Protein AF-A0A4Q3UQ95-F1 (afdb_monomer)

pLDDT: mean 85.53, std 14.75, range [35.38, 95.69]

Radius of gyration: 15.2 Å; Cα contacts (8 Å, |Δi|>4): 101; chains: 1; bounding box: 38×39×32 Å

Solvent-accessible surface area (backbone atoms only — not comparable to full-atom values): 5841 Å² total; per-residue (Å²): 133,84,86,68,73,80,70,68,34,90,81,54,86,53,68,42,26,56,46,77,50,68,49,83,102,53,95,52,70,51,73,52,74,44,77,30,66,87,64,46,42,70,64,50,67,69,46,95,56,59,70,72,58,39,49,54,49,51,52,39,39,51,49,28,53,59,54,46,74,68,55,95,64,93,80,85,67,73,38,75,50,74,50,95,54,99,64,45,66,47,80,59

Sequence (92 aa):
MADTPFPIDPTGAGDDFVATFQIEDTSVRGRIARLGDGVLDPILKRHDYPRWAAHLLGEAVTLAVLVSASLKFDGRVMVQAQGGGPVPLLVA

Nearest PDB structures (foldseek):
  7a5i-assembly1_a3  TM=2.929E-01  e=4.726E+00  Homo sapiens
  3p9a-assembly1_G  TM=1.884E-01  e=8.086E+00  Lederbergvirus P22

Foldseek 3Di:
DDPDDDPADQPCPDQWHKYKDDDPPDPDIDIDTGDDCVGLVVVLVVDPDDPVVSVVLVVQVRVQVRVVVVDPDDDHGKDWDADPDPPRIHID

Mean predicted aligned error: 7.33 Å

Structure (mmCIF, N/CA/C/O backbone):
data_AF-A0A4Q3UQ95-F1
#
_entry.id   AF-A0A4Q3UQ95-F1
#
loop_
_atom_site.group_PDB
_atom_site.id
_atom_site.type_symbol
_atom_site.label_atom_id
_atom_site.label_alt_id
_atom_site.label_comp_id
_atom_site.label_asym_id
_atom_site.label_entity_id
_atom_site.label_seq_id
_atom_site.pdbx_PDB_ins_code
_atom_site.Cartn_x
_atom_site.Cartn_y
_atom_site.Cartn_z
_atom_site.occupancy
_atom_site.B_iso_or_equiv
_atom_site.auth_seq_id
_atom_site.auth_comp_id
_atom_site.auth_asym_id
_atom_site.auth_atom_id
_atom_site.pdbx_PDB_model_num
ATOM 1 N N . MET A 1 1 ? 12.710 23.443 -3.291 1.00 42.66 1 MET A N 1
ATOM 2 C CA . MET A 1 1 ? 12.373 22.015 -3.452 1.00 42.66 1 MET A CA 1
ATOM 3 C C . MET A 1 1 ? 11.020 21.854 -2.792 1.00 42.66 1 MET A C 1
ATOM 5 O O . MET A 1 1 ? 10.954 21.957 -1.579 1.00 42.66 1 MET A O 1
ATOM 9 N N . ALA A 1 2 ? 9.951 21.896 -3.587 1.00 35.38 2 ALA A N 1
ATOM 10 C CA . ALA A 1 2 ? 8.601 22.143 -3.091 1.00 35.38 2 ALA A CA 1
ATOM 11 C C . ALA A 1 2 ? 8.055 20.910 -2.359 1.00 35.38 2 ALA A C 1
ATOM 13 O O . ALA A 1 2 ? 7.817 19.882 -2.989 1.00 35.38 2 ALA A O 1
ATOM 14 N N . ASP A 1 3 ? 7.853 21.049 -1.048 1.00 44.47 3 ASP A N 1
ATOM 15 C CA . ASP A 1 3 ? 6.901 20.253 -0.274 1.00 44.47 3 ASP A CA 1
ATOM 16 C C . ASP A 1 3 ? 5.508 20.572 -0.812 1.00 44.47 3 ASP A C 1
ATOM 18 O O . ASP A 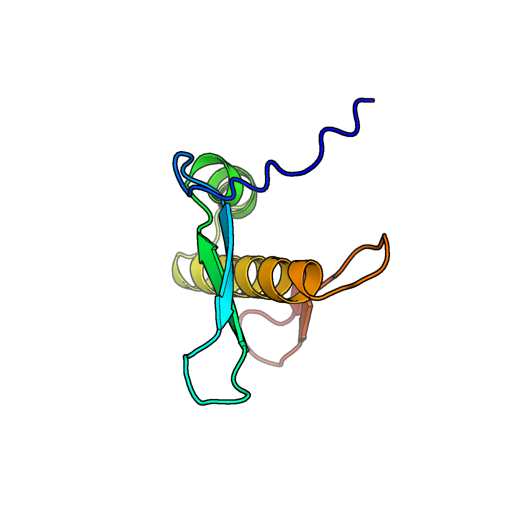1 3 ? 4.856 21.531 -0.399 1.00 44.47 3 ASP A O 1
ATOM 22 N N . THR A 1 4 ? 5.078 19.812 -1.812 1.00 46.31 4 THR A N 1
ATOM 23 C CA . THR A 1 4 ? 3.660 19.776 -2.152 1.00 46.31 4 THR A CA 1
ATOM 24 C C . THR A 1 4 ? 3.115 18.592 -1.364 1.00 46.31 4 THR A C 1
ATOM 26 O O . THR A 1 4 ? 3.578 17.475 -1.610 1.00 46.31 4 THR A O 1
ATOM 29 N N . PRO A 1 5 ? 2.219 18.801 -0.382 1.00 49.25 5 PRO A N 1
ATOM 30 C CA . PRO A 1 5 ? 1.609 17.690 0.330 1.00 49.25 5 PRO A CA 1
ATOM 31 C C . PRO A 1 5 ? 0.982 16.741 -0.690 1.00 49.25 5 PRO A C 1
ATOM 33 O O . PRO A 1 5 ? 0.456 17.200 -1.708 1.00 49.25 5 PRO A O 1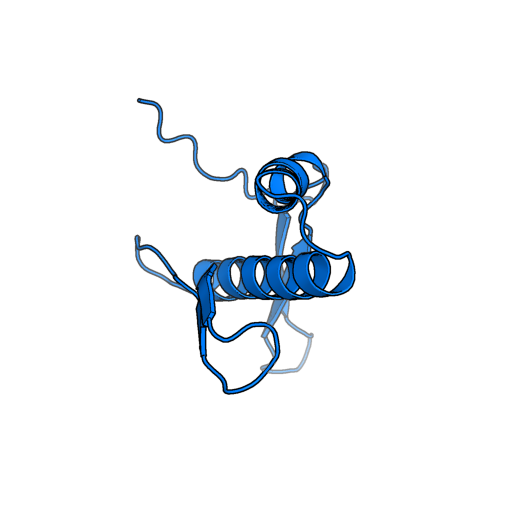
ATOM 36 N N . PHE A 1 6 ? 1.023 15.434 -0.418 1.00 52.53 6 PHE A N 1
ATOM 37 C CA . PHE A 1 6 ? 0.203 14.480 -1.162 1.00 52.53 6 PHE A CA 1
ATOM 38 C C . PHE A 1 6 ? -1.229 15.032 -1.179 1.00 52.53 6 PHE A C 1
ATOM 40 O O . PHE A 1 6 ? -1.751 15.328 -0.097 1.00 52.53 6 PHE A O 1
ATOM 47 N N . PRO A 1 7 ? -1.845 15.252 -2.353 1.00 52.81 7 PRO A N 1
ATOM 48 C CA . PRO A 1 7 ? -3.195 15.775 -2.408 1.00 52.81 7 PRO A CA 1
ATOM 49 C C . PRO A 1 7 ? -4.125 14.728 -1.796 1.00 52.81 7 PRO A C 1
ATOM 51 O O . PRO A 1 7 ? -4.484 13.734 -2.414 1.00 52.81 7 PRO A O 1
ATOM 54 N N . ILE A 1 8 ? -4.474 14.937 -0.531 1.00 53.84 8 ILE A N 1
ATOM 55 C CA . ILE A 1 8 ? -5.582 14.256 0.122 1.00 53.84 8 ILE A CA 1
ATOM 56 C C . ILE A 1 8 ? -6.827 14.874 -0.488 1.00 53.84 8 ILE A C 1
ATOM 58 O O . ILE A 1 8 ? -7.202 15.986 -0.129 1.00 53.84 8 ILE A O 1
ATOM 62 N N . ASP A 1 9 ? -7.411 14.192 -1.466 1.00 59.09 9 ASP A N 1
ATOM 63 C CA . ASP A 1 9 ? -8.694 14.577 -2.026 1.00 59.09 9 ASP A CA 1
ATOM 64 C C . ASP A 1 9 ? -9.819 14.046 -1.119 1.00 59.09 9 ASP A C 1
ATOM 66 O O . ASP A 1 9 ? -10.124 12.850 -1.157 1.00 59.09 9 ASP A O 1
ATOM 70 N N . PRO A 1 10 ? -10.461 14.904 -0.301 1.00 52.66 10 PRO A N 1
ATOM 71 C CA . PRO A 1 10 ? -11.531 14.476 0.596 1.00 52.66 10 PRO A CA 1
ATOM 72 C C . PRO A 1 10 ? -12.807 14.077 -0.160 1.00 52.66 10 PRO A C 1
ATOM 74 O O . PRO A 1 10 ? -13.721 13.522 0.446 1.00 52.66 10 PRO A O 1
ATOM 77 N N . THR A 1 11 ? -12.886 14.378 -1.461 1.00 56.22 11 THR A N 1
ATOM 78 C CA . THR A 1 11 ? -14.029 14.091 -2.335 1.00 56.22 11 THR A CA 1
ATOM 79 C C . THR A 1 11 ? -13.813 12.883 -3.249 1.00 56.22 11 THR A C 1
ATOM 81 O O . THR A 1 11 ? -14.788 12.375 -3.799 1.00 56.22 11 THR A O 1
ATOM 84 N N . GLY A 1 12 ? -12.571 12.401 -3.403 1.00 55.81 12 GLY A N 1
ATOM 85 C CA . GLY A 1 12 ? -12.215 11.316 -4.329 1.00 55.81 12 GLY A CA 1
ATOM 86 C C . GLY A 1 12 ? -12.439 11.654 -5.813 1.00 55.81 12 GLY A C 1
ATOM 87 O O . GLY A 1 12 ? -12.623 10.750 -6.630 1.00 55.81 12 GLY A O 1
ATOM 88 N N . ALA A 1 13 ? -12.469 12.944 -6.159 1.00 59.12 13 ALA A N 1
ATOM 89 C CA . ALA A 1 13 ? -12.587 13.444 -7.525 1.00 59.12 13 ALA A CA 1
ATOM 90 C C . ALA A 1 13 ? -11.326 13.165 -8.372 1.00 59.12 13 ALA A C 1
ATOM 92 O O . ALA A 1 13 ? -11.425 13.040 -9.592 1.00 59.12 13 ALA A O 1
ATOM 93 N N . GLY A 1 14 ? -10.159 13.048 -7.734 1.00 69.31 14 GLY A N 1
ATOM 94 C CA . GLY A 1 14 ? -8.894 12.596 -8.305 1.00 69.31 14 GLY A CA 1
ATOM 95 C C . GLY A 1 14 ? -8.704 11.080 -8.218 1.00 69.31 14 GLY A C 1
ATOM 96 O O . GLY A 1 14 ? -9.358 10.383 -7.439 1.00 69.31 14 GLY A O 1
ATOM 97 N N . ASP A 1 15 ? -7.798 10.547 -9.038 1.00 83.44 15 ASP A N 1
ATOM 98 C CA . ASP A 1 15 ? -7.560 9.099 -9.108 1.00 83.44 15 ASP A CA 1
ATOM 99 C C . ASP A 1 15 ? -6.866 8.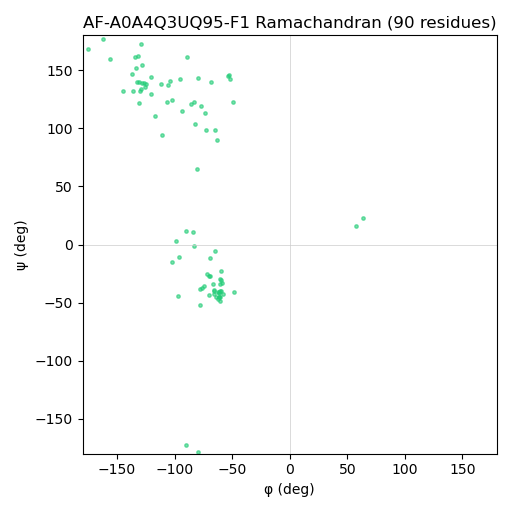557 -7.842 1.00 83.44 15 ASP A C 1
ATOM 101 O O . ASP A 1 15 ? -7.118 7.431 -7.420 1.00 83.44 15 ASP A O 1
ATOM 105 N N . ASP A 1 16 ? -6.101 9.402 -7.151 1.00 88.56 16 ASP A N 1
ATOM 106 C CA . ASP A 1 16 ? -5.391 9.075 -5.915 1.00 88.56 16 ASP A CA 1
ATOM 107 C C . ASP A 1 16 ? -6.059 9.725 -4.697 1.00 88.56 16 ASP A C 1
ATOM 109 O O . ASP A 1 16 ? -6.193 10.948 -4.639 1.00 88.56 16 ASP A O 1
ATOM 113 N N . PHE A 1 17 ? -6.459 8.934 -3.697 1.00 89.38 17 PHE A N 1
ATOM 114 C CA . PHE A 1 17 ? -7.004 9.477 -2.449 1.00 89.38 17 PHE A CA 1
ATOM 115 C C . PHE A 1 17 ? -6.870 8.520 -1.262 1.00 89.38 17 PHE A C 1
ATOM 117 O O . PHE A 1 17 ? -6.770 7.302 -1.417 1.00 89.38 17 PHE A O 1
ATOM 124 N N . VAL A 1 18 ? -6.952 9.085 -0.054 1.00 91.25 18 VAL A N 1
ATOM 125 C CA . VAL A 1 18 ? -7.145 8.342 1.196 1.00 91.25 18 VAL A CA 1
ATOM 126 C C . VAL A 1 18 ? -8.279 8.991 1.978 1.00 91.25 18 VAL A C 1
ATOM 128 O O . VAL A 1 18 ? -8.199 10.166 2.328 1.00 91.25 18 VAL A O 1
ATOM 131 N N . ALA A 1 19 ? -9.323 8.224 2.275 1.00 90.88 19 ALA A N 1
ATOM 132 C CA . ALA A 1 19 ? -10.481 8.691 3.023 1.00 90.88 19 ALA A CA 1
ATOM 133 C C . ALA A 1 19 ? -10.676 7.879 4.305 1.00 90.88 19 ALA A C 1
ATOM 135 O O . ALA A 1 19 ? -10.457 6.667 4.352 1.00 90.88 19 ALA A O 1
ATOM 136 N N . THR A 1 20 ? -11.114 8.554 5.362 1.00 91.06 20 THR A N 1
ATOM 137 C CA . THR A 1 20 ? -11.527 7.928 6.620 1.00 91.06 20 THR A CA 1
ATOM 138 C C . THR A 1 20 ? -13.033 7.719 6.630 1.00 91.06 20 THR A C 1
ATOM 140 O O . THR A 1 20 ? -13.772 8.605 6.209 1.00 91.06 20 THR A O 1
ATOM 143 N N . PHE A 1 21 ? -13.494 6.607 7.194 1.00 90.75 21 PHE A N 1
ATOM 144 C CA . PHE A 1 21 ? -14.914 6.370 7.441 1.00 90.75 21 PHE A CA 1
ATOM 145 C C . PHE A 1 21 ? -15.145 5.822 8.849 1.00 90.75 21 PHE A C 1
ATOM 147 O O . PHE A 1 21 ? -14.239 5.297 9.502 1.00 90.75 21 PHE A O 1
ATOM 154 N N . GLN A 1 22 ? -16.381 5.935 9.317 1.00 93.62 22 GLN A N 1
ATOM 155 C CA . GLN A 1 22 ? -16.858 5.313 10.543 1.00 93.62 22 GLN A CA 1
ATOM 156 C C . GLN A 1 22 ? -18.174 4.608 10.231 1.00 93.62 22 GLN A C 1
ATOM 158 O O . GLN A 1 22 ? -18.987 5.130 9.474 1.00 93.62 22 GLN A O 1
ATOM 163 N N . ILE A 1 23 ? -18.362 3.421 10.800 1.00 94.69 23 ILE A N 1
ATOM 164 C CA . ILE A 1 23 ? -19.631 2.704 10.700 1.00 94.69 23 ILE A CA 1
ATOM 165 C C . ILE A 1 23 ? -20.561 3.255 11.784 1.00 94.69 23 ILE A C 1
ATOM 167 O O . ILE A 1 23 ? -20.203 3.237 12.968 1.00 94.69 23 ILE A O 1
ATOM 171 N N . GLU A 1 24 ? -21.727 3.756 11.373 1.00 93.81 24 GLU A N 1
ATOM 172 C CA . GLU A 1 24 ? -22.763 4.263 12.279 1.00 93.81 24 GLU A CA 1
ATOM 173 C C . GLU A 1 24 ? -23.125 3.221 13.345 1.00 93.81 24 GLU A C 1
ATOM 175 O O . GLU A 1 24 ? -23.040 2.015 13.112 1.00 93.81 24 GLU A O 1
ATOM 180 N N . ASP A 1 25 ? -23.445 3.694 14.549 1.00 93.19 25 ASP A N 1
ATOM 181 C CA . ASP A 1 25 ? -23.780 2.863 15.713 1.00 93.19 25 ASP A CA 1
ATOM 182 C C . ASP A 1 25 ? -22.706 1.842 16.145 1.00 93.19 25 ASP A C 1
ATOM 184 O O . ASP A 1 25 ? -22.964 0.954 16.959 1.00 93.19 25 ASP A O 1
ATOM 188 N N . THR A 1 26 ? -21.459 1.990 15.678 1.00 94.38 26 THR A N 1
ATOM 189 C CA . THR A 1 26 ? -20.321 1.182 16.137 1.00 94.38 26 THR A CA 1
ATOM 190 C C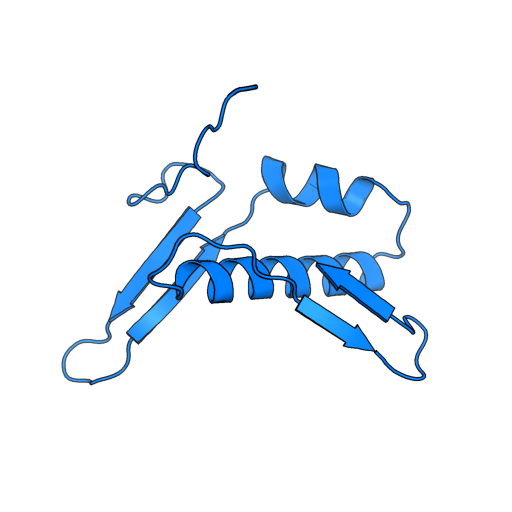 . THR A 1 26 ? -19.098 2.038 16.477 1.00 94.38 26 THR A C 1
ATOM 192 O O . THR A 1 26 ? -18.949 3.181 16.041 1.00 94.38 26 THR A O 1
ATOM 195 N N . SER A 1 27 ? -18.164 1.461 17.242 1.00 90.06 27 SER A N 1
ATOM 196 C CA . SER A 1 27 ? -16.847 2.067 17.502 1.00 90.06 27 SER A CA 1
ATOM 197 C C . SER A 1 27 ? -15.821 1.770 16.391 1.00 90.06 27 SER A C 1
ATOM 199 O O . SER A 1 27 ? -14.627 2.024 16.550 1.00 90.06 27 SER A O 1
ATOM 201 N N . VAL A 1 28 ? -16.255 1.212 15.256 1.00 94.75 28 VAL A N 1
ATOM 202 C CA . VAL A 1 28 ? -15.357 0.803 14.172 1.00 94.75 28 VAL A CA 1
ATOM 203 C C . VAL A 1 28 ? -15.079 1.987 13.251 1.00 94.75 28 VAL A C 1
ATOM 205 O O . VAL A 1 28 ? -15.980 2.558 12.635 1.00 94.75 28 VAL A O 1
ATOM 208 N N . ARG A 1 29 ? -13.797 2.334 13.134 1.00 90.50 29 ARG A N 1
ATOM 209 C CA . ARG A 1 29 ? -13.284 3.324 12.183 1.00 90.50 29 ARG A CA 1
ATOM 210 C C . ARG A 1 29 ? -12.434 2.616 11.148 1.00 90.50 29 ARG A C 1
ATOM 212 O O . ARG A 1 29 ? -11.627 1.757 11.497 1.00 90.50 29 ARG A O 1
ATOM 219 N N . GLY A 1 30 ? -12.595 3.006 9.897 1.00 91.56 30 GLY A N 1
ATOM 220 C CA . GLY A 1 30 ? -11.844 2.460 8.785 1.00 91.56 30 GLY A CA 1
ATOM 221 C C . GLY A 1 30 ? -11.215 3.545 7.929 1.00 91.56 30 GLY A C 1
ATOM 222 O O . GLY A 1 30 ? -11.428 4.747 8.115 1.00 91.56 30 GLY A O 1
ATOM 223 N N . ARG A 1 31 ? -10.398 3.089 6.988 1.00 91.62 31 ARG A N 1
ATOM 224 C CA . ARG A 1 31 ? -9.782 3.912 5.955 1.00 91.62 31 ARG A CA 1
ATOM 225 C C . ARG A 1 31 ? -9.872 3.177 4.631 1.00 91.62 31 ARG A C 1
ATOM 227 O O . ARG A 1 31 ? -9.802 1.951 4.605 1.00 91.62 31 ARG A O 1
ATOM 234 N N . ILE A 1 32 ? -10.014 3.937 3.561 1.00 92.62 32 ILE A N 1
ATOM 235 C CA . ILE A 1 32 ? -9.939 3.456 2.188 1.00 92.62 32 ILE A CA 1
ATOM 236 C C . ILE A 1 32 ? -8.887 4.283 1.460 1.00 92.62 32 ILE A C 1
ATOM 238 O O . ILE A 1 32 ? -8.813 5.495 1.654 1.00 92.62 32 ILE A O 1
ATOM 242 N N . ALA A 1 33 ? -8.064 3.622 0.655 1.00 92.31 33 ALA A N 1
ATOM 243 C CA . ALA A 1 33 ? -7.087 4.271 -0.201 1.00 92.31 33 ALA A CA 1
ATOM 244 C C . ALA A 1 33 ? -7.278 3.780 -1.634 1.00 92.31 33 ALA A C 1
ATOM 246 O O . ALA A 1 33 ? -7.502 2.588 -1.854 1.00 92.31 33 ALA A O 1
ATOM 247 N N . ARG A 1 34 ? -7.171 4.698 -2.592 1.00 91.56 34 ARG A N 1
ATOM 248 C CA . ARG A 1 34 ? -6.998 4.391 -4.009 1.00 91.56 34 ARG A CA 1
ATOM 249 C C . ARG A 1 34 ? -5.691 5.022 -4.456 1.00 91.56 34 ARG A C 1
ATOM 251 O O . ARG A 1 34 ? -5.462 6.199 -4.190 1.00 91.56 34 ARG A O 1
ATOM 258 N N . LEU A 1 35 ? -4.858 4.216 -5.099 1.00 91.62 35 LEU A N 1
ATOM 259 C CA . LEU A 1 35 ? -3.651 4.660 -5.777 1.00 91.62 35 LEU A CA 1
ATOM 260 C C . LEU A 1 35 ? -3.854 4.330 -7.255 1.00 91.62 35 LEU A C 1
ATOM 262 O O . LEU A 1 35 ? -3.955 3.156 -7.614 1.00 91.62 35 LEU A O 1
ATOM 266 N N . GLY A 1 36 ? -4.017 5.361 -8.068 1.00 89.19 36 GLY A N 1
ATOM 267 C CA . GLY A 1 36 ? -4.142 5.272 -9.510 1.00 89.19 36 GLY A CA 1
ATOM 268 C C . GLY A 1 36 ? -2.790 5.102 -10.194 1.00 89.19 36 GLY A C 1
ATOM 269 O O . GLY A 1 36 ? -1.722 5.059 -9.565 1.00 89.19 36 GLY A O 1
ATOM 270 N N . ASP A 1 37 ? -2.838 5.040 -11.521 1.00 88.12 37 ASP A N 1
ATOM 271 C CA . ASP A 1 37 ? -1.658 4.792 -12.353 1.00 88.12 37 ASP A CA 1
ATOM 272 C C . ASP A 1 37 ? -0.597 5.887 -12.156 1.00 88.12 37 ASP A C 1
ATOM 274 O O . ASP A 1 37 ? 0.596 5.601 -12.140 1.00 88.12 37 ASP A O 1
ATOM 278 N N . GLY A 1 38 ? -1.011 7.136 -11.916 1.00 86.44 38 GLY A N 1
ATOM 279 C CA . GLY A 1 38 ? -0.100 8.265 -11.707 1.00 86.44 38 GLY A CA 1
ATOM 280 C C . GLY A 1 38 ? 0.866 8.092 -10.527 1.00 86.44 38 GLY A C 1
ATOM 281 O O . GLY A 1 38 ? 2.006 8.554 -10.607 1.00 86.44 38 GLY A O 1
ATOM 282 N N . VAL A 1 39 ? 0.443 7.405 -9.460 1.00 89.56 39 VAL A N 1
ATOM 283 C CA . VAL A 1 39 ? 1.265 7.155 -8.264 1.00 89.56 39 VAL A CA 1
ATOM 284 C C . VAL A 1 39 ? 1.933 5.785 -8.310 1.00 89.56 39 VAL A C 1
ATOM 286 O O . VAL A 1 39 ? 3.123 5.679 -8.001 1.00 89.56 39 VAL A O 1
ATOM 289 N N . LEU A 1 40 ? 1.204 4.731 -8.692 1.00 90.50 40 LEU A N 1
ATOM 290 C CA . LEU A 1 40 ? 1.748 3.370 -8.663 1.00 90.50 40 LEU A CA 1
ATOM 291 C C . LEU A 1 40 ? 2.683 3.069 -9.836 1.00 90.50 40 LEU A C 1
ATOM 293 O O . LEU A 1 40 ? 3.710 2.418 -9.623 1.00 90.50 40 LEU A O 1
ATOM 297 N N . ASP A 1 41 ? 2.396 3.543 -11.051 1.00 90.69 41 ASP A N 1
ATOM 298 C CA . ASP A 1 41 ? 3.207 3.195 -12.223 1.00 90.69 41 ASP A CA 1
ATOM 299 C C . ASP A 1 41 ? 4.673 3.624 -12.098 1.00 90.69 41 ASP A C 1
ATOM 301 O O . ASP A 1 41 ? 5.542 2.805 -12.405 1.00 90.69 41 ASP A O 1
ATOM 305 N N . PRO A 1 42 ? 5.010 4.845 -11.639 1.00 91.94 42 PRO A N 1
ATOM 306 C CA . PRO A 1 42 ? 6.407 5.245 -11.483 1.00 91.94 42 PRO A CA 1
ATOM 307 C C . PRO A 1 42 ? 7.190 4.365 -10.499 1.00 91.94 42 PRO A C 1
ATOM 309 O O . PRO A 1 42 ? 8.400 4.198 -10.660 1.00 91.94 42 PRO A O 1
ATOM 312 N N . ILE A 1 43 ? 6.511 3.799 -9.494 1.00 91.75 43 ILE A N 1
ATOM 313 C CA . ILE A 1 43 ? 7.104 2.899 -8.498 1.00 91.75 43 ILE A CA 1
ATOM 314 C C . ILE A 1 43 ? 7.293 1.508 -9.109 1.00 91.75 43 ILE A C 1
ATOM 316 O O . ILE A 1 43 ? 8.396 0.962 -9.086 1.00 91.75 43 ILE A O 1
ATOM 320 N N . LEU A 1 44 ? 6.231 0.946 -9.693 1.00 92.00 44 LEU A N 1
ATOM 321 C CA . LEU A 1 44 ? 6.221 -0.431 -10.185 1.00 92.00 44 LEU A CA 1
ATOM 322 C C . LEU A 1 44 ? 7.018 -0.605 -11.482 1.00 92.00 44 LEU A C 1
ATOM 324 O O . LEU A 1 44 ? 7.685 -1.621 -11.643 1.00 92.00 44 LEU A O 1
ATOM 328 N N . LYS A 1 45 ? 7.003 0.387 -12.382 1.00 90.88 45 LYS A N 1
ATOM 329 C CA . LYS A 1 45 ? 7.735 0.364 -13.664 1.00 90.88 45 LYS A CA 1
ATOM 330 C C . LYS A 1 45 ? 9.199 0.781 -13.526 1.00 90.88 45 LYS A C 1
ATOM 332 O O . LYS A 1 45 ? 9.936 0.774 -14.510 1.00 90.88 45 LYS A O 1
ATOM 337 N N . ARG A 1 46 ? 9.649 1.137 -12.315 1.00 91.62 46 ARG A N 1
ATOM 338 C CA . ARG A 1 46 ? 11.064 1.431 -12.029 1.00 91.62 46 ARG A CA 1
ATOM 339 C C . ARG A 1 46 ? 11.959 0.226 -12.322 1.00 91.62 46 ARG A C 1
ATOM 341 O O . ARG A 1 46 ? 13.118 0.404 -12.699 1.00 91.62 46 ARG A O 1
ATOM 348 N N . HIS A 1 47 ? 11.409 -0.972 -12.152 1.00 87.69 47 HIS A N 1
ATOM 349 C CA . HIS A 1 47 ? 12.058 -2.244 -12.420 1.00 87.69 47 HIS A CA 1
ATOM 350 C C . HIS A 1 47 ? 11.112 -3.143 -13.216 1.00 87.69 47 HIS A C 1
ATOM 352 O O . HIS A 1 47 ? 9.896 -3.052 -13.078 1.00 87.69 47 HIS A O 1
ATOM 358 N N . ASP A 1 48 ? 11.671 -4.040 -14.025 1.00 90.06 48 ASP A N 1
ATOM 359 C CA . ASP A 1 48 ? 10.892 -5.019 -14.788 1.00 90.06 48 ASP A CA 1
ATOM 360 C C . ASP A 1 48 ? 10.510 -6.213 -13.895 1.00 90.06 48 ASP A C 1
ATOM 362 O O . ASP A 1 48 ? 11.018 -7.329 -14.025 1.00 90.06 48 ASP A O 1
ATOM 366 N N . TYR A 1 49 ? 9.689 -5.943 -12.876 1.00 90.94 49 TYR A N 1
ATOM 367 C CA . TYR A 1 49 ? 9.240 -6.967 -11.944 1.00 90.94 49 TYR A CA 1
ATOM 368 C C . TYR A 1 49 ? 8.304 -7.962 -12.642 1.00 90.94 49 TYR A C 1
ATOM 370 O O . TYR A 1 49 ? 7.382 -7.556 -13.355 1.00 90.94 49 TYR A O 1
ATOM 378 N N . PRO A 1 50 ? 8.425 -9.270 -12.349 1.00 93.94 50 PRO A N 1
ATOM 379 C CA . PRO A 1 50 ? 7.361 -10.212 -12.654 1.00 93.94 50 PRO A CA 1
ATOM 380 C C . PRO A 1 50 ? 6.033 -9.707 -12.085 1.00 93.94 50 PRO A C 1
ATOM 382 O O . PRO A 1 50 ? 5.989 -9.194 -10.965 1.00 93.94 50 PRO A O 1
ATOM 385 N N . ARG A 1 51 ? 4.933 -9.910 -12.817 1.00 92.69 51 ARG A N 1
ATOM 386 C CA . ARG A 1 51 ? 3.607 -9.383 -12.446 1.00 92.69 51 ARG A CA 1
ATOM 387 C C . ARG A 1 51 ? 3.221 -9.662 -10.989 1.00 92.69 51 ARG A C 1
ATOM 389 O O . ARG A 1 51 ? 2.673 -8.794 -10.325 1.00 92.69 51 ARG A O 1
ATOM 396 N N . TRP A 1 52 ? 3.510 -10.862 -10.486 1.00 93.88 52 TRP A N 1
ATOM 397 C CA . TRP A 1 52 ? 3.203 -11.246 -9.105 1.00 93.88 52 TRP A CA 1
ATOM 398 C C . TRP A 1 52 ? 4.021 -10.460 -8.065 1.00 93.88 52 TRP A C 1
ATOM 400 O O . TRP A 1 52 ? 3.500 -10.147 -7.000 1.00 93.88 52 TRP A O 1
ATOM 410 N N . ALA A 1 53 ? 5.268 -10.096 -8.374 1.00 93.19 53 ALA A N 1
ATOM 411 C CA . ALA A 1 53 ? 6.116 -9.296 -7.493 1.00 93.19 53 ALA A CA 1
ATOM 412 C C . ALA A 1 53 ? 5.701 -7.817 -7.510 1.00 93.19 53 ALA A C 1
ATOM 414 O O . ALA A 1 53 ? 5.684 -7.177 -6.462 1.00 93.19 53 ALA A O 1
ATOM 415 N N . ALA A 1 54 ? 5.301 -7.297 -8.677 1.00 93.88 54 ALA A N 1
ATOM 416 C CA . ALA A 1 54 ? 4.743 -5.950 -8.795 1.00 93.88 54 ALA A CA 1
ATOM 417 C C . ALA A 1 54 ? 3.450 -5.794 -7.975 1.00 93.88 54 ALA A C 1
ATOM 419 O O . ALA A 1 54 ? 3.285 -4.798 -7.278 1.00 93.88 54 ALA A O 1
ATOM 420 N N . HIS A 1 55 ? 2.569 -6.803 -7.999 1.00 93.75 55 HIS A N 1
ATOM 421 C CA . HI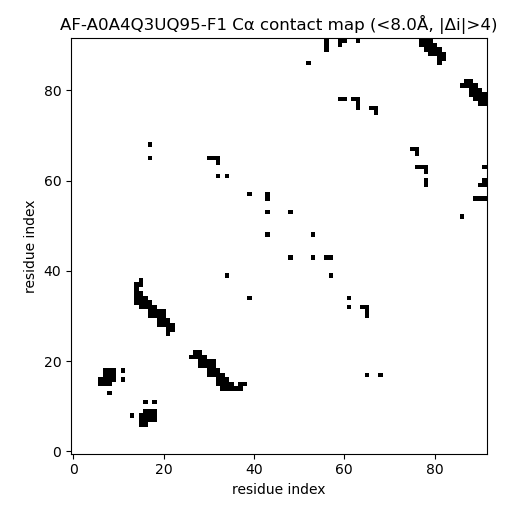S A 1 55 ? 1.365 -6.824 -7.157 1.00 93.75 55 HIS A CA 1
ATOM 422 C C . HIS A 1 55 ? 1.700 -6.784 -5.670 1.00 93.75 55 HIS A C 1
ATOM 424 O O . HIS A 1 55 ? 1.178 -5.936 -4.956 1.00 93.75 55 HIS A O 1
ATOM 430 N N . LEU A 1 56 ? 2.622 -7.639 -5.220 1.00 94.25 56 LEU A N 1
ATOM 431 C CA . LEU A 1 56 ? 3.036 -7.676 -3.818 1.00 94.25 56 LEU A CA 1
ATOM 432 C C . LEU A 1 56 ? 3.632 -6.333 -3.356 1.00 94.25 56 LEU A C 1
ATOM 434 O O . LEU A 1 56 ? 3.357 -5.872 -2.249 1.00 94.25 56 LEU A O 1
ATOM 438 N N . LEU A 1 57 ? 4.425 -5.677 -4.209 1.00 94.75 57 LEU A N 1
ATOM 439 C CA . LEU A 1 57 ? 4.946 -4.341 -3.925 1.00 94.75 57 LEU A CA 1
ATOM 440 C C . LEU A 1 57 ? 3.822 -3.296 -3.864 1.00 94.75 57 LEU A C 1
ATOM 442 O O . LEU A 1 57 ? 3.806 -2.480 -2.947 1.00 94.75 57 LEU A O 1
ATOM 446 N N . GLY A 1 58 ? 2.858 -3.342 -4.786 1.00 94.38 58 GLY A N 1
ATOM 447 C CA . GLY A 1 58 ? 1.694 -2.451 -4.779 1.00 94.38 58 GLY A CA 1
ATOM 448 C C . GLY A 1 58 ? 0.836 -2.593 -3.516 1.00 94.38 58 GLY A C 1
ATOM 449 O O . GLY A 1 58 ? 0.410 -1.590 -2.939 1.00 94.38 58 GLY A O 1
ATOM 450 N N . GLU A 1 59 ? 0.641 -3.821 -3.030 1.00 94.81 59 GLU A N 1
ATOM 451 C CA . GLU A 1 59 ? -0.033 -4.091 -1.754 1.00 94.81 59 GLU A CA 1
ATOM 452 C C . GLU A 1 59 ? 0.721 -3.465 -0.576 1.00 94.81 59 GLU A C 1
ATOM 454 O O . GLU A 1 59 ? 0.117 -2.802 0.269 1.00 94.81 59 GLU A O 1
ATOM 459 N N . ALA A 1 60 ? 2.046 -3.615 -0.536 1.00 95.62 60 ALA A N 1
ATOM 460 C CA . ALA A 1 60 ? 2.870 -3.043 0.523 1.00 95.62 60 ALA A CA 1
ATOM 461 C C . ALA A 1 60 ? 2.883 -1.507 0.508 1.00 95.62 60 ALA A C 1
ATOM 463 O O . ALA A 1 60 ? 2.786 -0.891 1.569 1.00 95.62 60 ALA A O 1
ATOM 464 N N . VAL A 1 61 ? 2.930 -0.883 -0.675 1.00 95.31 61 VAL A N 1
ATOM 465 C CA . VAL A 1 61 ? 2.794 0.577 -0.830 1.00 95.31 61 VAL A CA 1
ATOM 466 C C . VAL A 1 61 ? 1.425 1.037 -0.331 1.00 95.31 61 VAL A C 1
ATOM 468 O O . VAL A 1 61 ? 1.331 1.991 0.441 1.00 95.31 61 VAL A O 1
ATOM 471 N N . THR A 1 62 ? 0.360 0.324 -0.698 1.00 94.62 62 THR A N 1
ATOM 472 C CA . THR A 1 62 ? -0.999 0.631 -0.228 1.00 94.62 62 THR A CA 1
ATOM 473 C C . THR A 1 62 ? -1.097 0.519 1.297 1.00 94.62 62 THR A C 1
ATOM 475 O O . THR A 1 62 ? -1.681 1.386 1.951 1.00 94.62 62 THR A O 1
ATOM 478 N N . LEU A 1 63 ? -0.470 -0.503 1.889 1.00 94.69 63 LEU A N 1
ATOM 479 C CA . LEU A 1 63 ? -0.389 -0.668 3.339 1.00 94.69 63 LEU A CA 1
ATOM 480 C C . LEU A 1 63 ? 0.369 0.494 3.996 1.00 94.69 63 LEU A C 1
ATOM 482 O O . LEU A 1 63 ? -0.116 1.056 4.978 1.00 94.69 63 LEU A O 1
ATOM 486 N N . ALA A 1 64 ? 1.524 0.884 3.448 1.00 94.44 64 ALA A N 1
ATOM 487 C CA . ALA A 1 64 ? 2.314 2.007 3.945 1.00 94.44 64 ALA A CA 1
ATOM 488 C C . ALA A 1 64 ? 1.502 3.311 3.945 1.00 94.44 64 ALA A C 1
ATOM 490 O O . ALA A 1 64 ? 1.516 4.037 4.940 1.00 94.44 64 ALA A O 1
ATOM 491 N N . VAL A 1 65 ? 0.732 3.569 2.882 1.00 93.81 65 VAL A N 1
ATOM 492 C CA . VAL A 1 65 ? -0.164 4.733 2.765 1.00 93.81 65 VAL A CA 1
ATOM 493 C C . VAL A 1 65 ? -1.294 4.697 3.801 1.00 93.81 65 VAL A C 1
ATOM 495 O O . VAL A 1 65 ? -1.571 5.698 4.462 1.00 93.81 65 VAL A O 1
ATOM 498 N N . LEU A 1 66 ? -1.943 3.547 4.000 1.00 93.38 66 LEU A N 1
ATOM 499 C CA . LEU A 1 66 ? -3.017 3.415 4.993 1.00 93.38 66 LEU A CA 1
ATOM 500 C C . LEU A 1 66 ? -2.508 3.591 6.433 1.00 93.38 66 LEU A C 1
ATOM 502 O O . LEU A 1 66 ? -3.176 4.211 7.272 1.00 93.38 66 LEU A O 1
ATOM 506 N N . VAL A 1 67 ? -1.322 3.053 6.728 1.00 92.38 67 VAL A N 1
ATOM 507 C CA . VAL A 1 67 ? -0.680 3.179 8.042 1.00 92.38 67 VAL A CA 1
ATOM 508 C C . VAL A 1 67 ? -0.206 4.612 8.273 1.00 92.38 67 VAL A C 1
ATOM 510 O O . VAL A 1 67 ? -0.463 5.160 9.346 1.00 92.38 67 VAL A O 1
ATOM 513 N N . SER A 1 68 ? 0.414 5.255 7.280 1.00 91.06 68 SER A N 1
ATOM 514 C CA . SER A 1 68 ? 0.877 6.643 7.397 1.00 91.06 68 SER A CA 1
ATOM 515 C C . SER A 1 68 ? -0.280 7.615 7.622 1.00 91.06 68 SER A C 1
ATOM 517 O O . SER A 1 68 ? -0.208 8.440 8.530 1.00 91.06 68 SER A O 1
ATOM 519 N N . ALA A 1 69 ? -1.411 7.423 6.936 1.00 88.94 69 ALA A N 1
ATOM 520 C CA . ALA A 1 69 ? -2.642 8.192 7.145 1.00 88.94 69 ALA A CA 1
ATOM 521 C C . ALA A 1 69 ? -3.290 7.989 8.534 1.00 88.94 69 ALA A C 1
ATOM 523 O O . ALA A 1 69 ? -4.296 8.624 8.871 1.00 88.94 69 ALA A O 1
ATOM 524 N N . SER A 1 70 ? -2.759 7.074 9.350 1.00 86.62 70 SER A N 1
ATOM 525 C CA . SER A 1 70 ? -3.196 6.854 10.731 1.00 86.62 70 SER A CA 1
ATOM 526 C C . SER A 1 70 ? -2.347 7.593 11.766 1.00 86.62 70 SER A C 1
ATOM 528 O O . SER A 1 70 ? -2.746 7.664 12.933 1.00 86.62 70 SER A O 1
ATOM 530 N N . LEU A 1 71 ? -1.204 8.150 11.363 1.00 87.75 71 LEU A N 1
ATOM 531 C CA . LEU A 1 71 ? -0.302 8.865 12.254 1.00 87.75 71 LEU A CA 1
ATOM 532 C C . LEU A 1 71 ? -0.789 10.294 12.511 1.00 87.75 71 LEU A C 1
ATOM 534 O O . LEU A 1 71 ? -1.334 10.964 11.641 1.00 87.75 71 LEU A O 1
ATOM 538 N N . LYS A 1 72 ? -0.597 10.757 13.748 1.00 83.56 72 LYS A N 1
ATOM 539 C CA . LYS A 1 72 ? -0.978 12.109 14.203 1.00 83.56 72 LYS A CA 1
ATOM 540 C C . LYS A 1 72 ? 0.197 13.090 14.218 1.00 83.56 72 LYS A C 1
ATOM 542 O O . LYS A 1 72 ? 0.048 14.208 14.699 1.00 83.56 72 LYS A O 1
ATOM 547 N N . PHE A 1 73 ? 1.366 12.642 13.780 1.00 85.88 73 PHE A N 1
ATOM 548 C CA . PHE A 1 73 ? 2.610 13.395 13.798 1.00 85.88 73 PHE A CA 1
ATOM 549 C C . PHE A 1 73 ? 3.240 13.363 12.411 1.00 85.88 73 PHE A C 1
ATOM 551 O O . PHE A 1 73 ? 3.000 12.433 11.641 1.00 85.88 73 PHE A O 1
ATOM 558 N N . ASP A 1 74 ? 4.049 14.375 12.124 1.00 83.00 74 ASP A N 1
ATOM 559 C CA . ASP A 1 74 ? 4.765 14.476 10.862 1.00 83.00 74 ASP A CA 1
ATOM 560 C C . ASP A 1 74 ? 5.972 13.531 10.877 1.00 83.00 74 ASP A C 1
ATOM 562 O O . ASP A 1 74 ? 6.826 13.588 11.768 1.00 83.00 74 ASP A O 1
ATOM 566 N N . GLY A 1 75 ? 5.996 12.583 9.948 1.00 85.12 75 GLY A N 1
ATOM 567 C CA . GLY A 1 75 ? 6.936 11.476 9.969 1.00 85.12 75 GLY A CA 1
ATOM 568 C C . GLY A 1 75 ? 6.822 10.604 8.730 1.00 85.12 75 GLY A C 1
ATOM 569 O O . GLY A 1 75 ? 5.888 10.713 7.940 1.00 85.12 75 GLY A O 1
ATOM 570 N N . ARG A 1 76 ? 7.801 9.717 8.555 1.00 88.56 76 ARG A N 1
ATOM 571 C CA . ARG A 1 76 ? 7.829 8.764 7.443 1.00 88.56 76 ARG A CA 1
ATOM 572 C C . ARG A 1 76 ? 7.493 7.376 7.956 1.00 88.56 76 ARG A C 1
ATOM 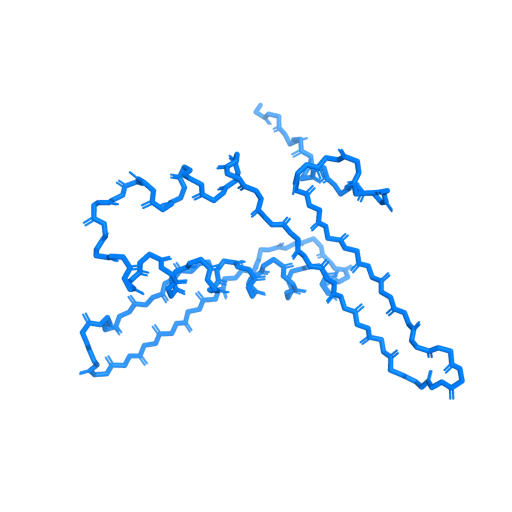574 O O . ARG A 1 76 ? 7.993 6.963 9.000 1.00 88.56 76 ARG A O 1
ATOM 581 N N . VAL A 1 77 ? 6.670 6.664 7.200 1.00 90.62 77 VAL A N 1
ATOM 582 C CA . VAL A 1 77 ? 6.396 5.243 7.414 1.00 90.62 77 VAL A CA 1
ATOM 583 C C . VAL A 1 77 ? 7.152 4.455 6.364 1.00 90.62 77 VAL A C 1
ATOM 585 O O . VAL A 1 77 ? 7.226 4.879 5.216 1.00 90.62 77 VAL A O 1
ATOM 588 N N . MET A 1 78 ? 7.706 3.325 6.786 1.00 92.19 78 MET A N 1
ATOM 589 C CA . MET A 1 78 ? 8.292 2.324 5.910 1.00 92.19 78 MET A CA 1
ATOM 590 C C . MET A 1 78 ? 7.710 0.970 6.296 1.00 92.19 78 MET A C 1
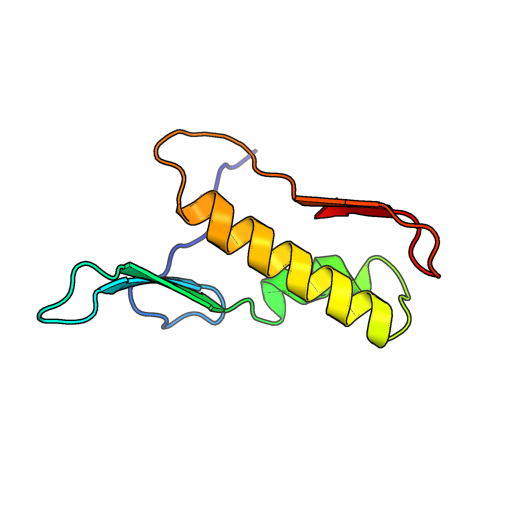ATOM 592 O O . MET A 1 78 ? 7.666 0.623 7.479 1.00 92.19 78 MET A O 1
ATOM 596 N N . VAL A 1 79 ? 7.262 0.2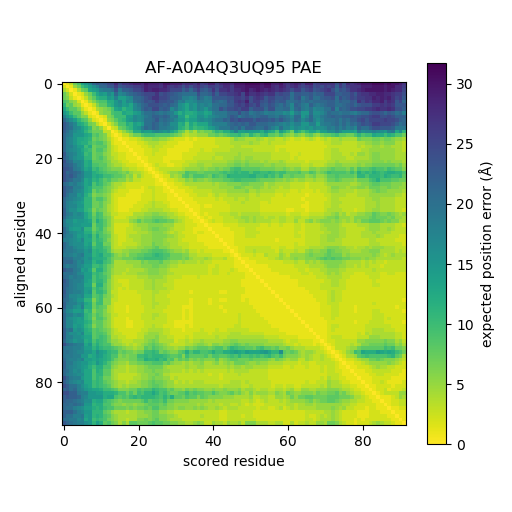16 5.302 1.00 93.12 79 VAL A N 1
ATOM 597 C CA . VAL A 1 79 ? 6.834 -1.171 5.440 1.00 93.12 79 VAL A CA 1
ATOM 598 C C . VAL A 1 79 ? 7.957 -2.051 4.922 1.00 93.12 79 VAL A C 1
ATOM 600 O O . VAL A 1 79 ? 8.388 -1.924 3.781 1.00 93.12 79 VAL A O 1
ATOM 603 N N . GLN A 1 80 ? 8.420 -2.972 5.764 1.00 95.19 80 GLN A N 1
ATOM 604 C CA . GLN A 1 80 ? 9.441 -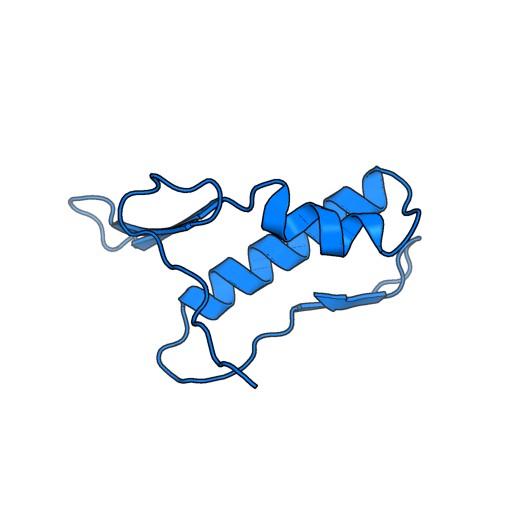3.942 5.395 1.00 95.19 80 GLN A CA 1
ATOM 605 C C . GLN A 1 80 ? 8.987 -5.355 5.746 1.00 95.19 80 GLN A C 1
ATOM 607 O O . GLN A 1 80 ? 8.541 -5.617 6.863 1.00 95.19 80 GLN A O 1
ATOM 612 N N . ALA A 1 81 ? 9.160 -6.276 4.801 1.00 93.19 81 ALA A N 1
ATOM 613 C CA . ALA A 1 81 ? 8.937 -7.701 5.000 1.00 93.19 81 ALA A CA 1
ATOM 614 C C . ALA A 1 81 ? 10.164 -8.494 4.537 1.00 93.19 81 ALA A C 1
ATOM 616 O O . ALA A 1 81 ? 10.756 -8.188 3.503 1.00 93.19 81 ALA A O 1
ATOM 617 N N . GLN A 1 82 ? 10.545 -9.515 5.303 1.00 95.69 82 GLN A N 1
ATOM 618 C CA . GLN A 1 82 ? 11.692 -10.373 5.009 1.00 95.69 82 GLN A CA 1
ATOM 619 C C . GLN A 1 82 ? 11.296 -11.843 5.159 1.00 95.69 82 GLN A C 1
ATOM 621 O O . GLN A 1 82 ? 10.574 -12.203 6.089 1.00 95.69 82 GLN A O 1
ATOM 626 N N . GLY A 1 83 ? 11.780 -12.700 4.261 1.00 93.56 83 GLY A N 1
ATOM 627 C CA . GLY A 1 83 ? 11.463 -14.126 4.283 1.00 93.56 83 GLY A CA 1
ATOM 628 C C . GLY A 1 83 ? 12.432 -14.977 3.466 1.00 93.56 83 GLY A C 1
ATOM 629 O O . GLY A 1 83 ? 13.340 -14.468 2.821 1.00 93.56 83 GLY A O 1
ATOM 630 N N . GLY A 1 84 ? 12.234 -16.297 3.492 1.00 93.69 84 GLY A N 1
ATOM 631 C CA . GLY A 1 84 ? 13.041 -17.267 2.732 1.00 93.69 84 GLY A CA 1
ATOM 632 C C . GLY A 1 84 ? 12.506 -17.586 1.331 1.00 93.69 84 GLY A C 1
ATOM 633 O O . GLY A 1 84 ? 12.911 -18.581 0.738 1.00 93.69 84 GLY A O 1
ATOM 634 N N . GLY A 1 85 ? 11.539 -16.808 0.842 1.00 91.19 85 GLY A N 1
ATOM 635 C CA . GLY A 1 85 ? 10.884 -17.030 -0.445 1.00 91.19 85 GLY A CA 1
ATOM 636 C C . GLY A 1 85 ? 11.571 -16.320 -1.621 1.00 91.19 85 GLY A C 1
ATOM 637 O O . GLY A 1 85 ? 12.628 -15.712 -1.458 1.00 91.19 85 GLY A O 1
ATOM 638 N N . PRO A 1 86 ? 10.940 -16.341 -2.811 1.00 89.75 86 PRO A N 1
ATOM 639 C CA . PRO A 1 86 ? 11.465 -15.713 -4.030 1.00 89.75 86 PRO A CA 1
ATOM 640 C C . PRO A 1 86 ? 11.699 -14.196 -3.930 1.00 89.75 86 PRO A C 1
ATOM 642 O O . PRO A 1 86 ? 12.501 -13.651 -4.682 1.00 89.75 86 PRO A O 1
ATOM 645 N N . VAL A 1 87 ? 11.008 -13.519 -3.008 1.00 90.81 87 VAL A N 1
ATOM 646 C CA . VAL A 1 87 ? 11.265 -12.124 -2.624 1.00 90.81 87 VAL A CA 1
ATOM 647 C C . VAL A 1 87 ? 11.814 -12.153 -1.199 1.00 90.81 87 VAL A C 1
ATOM 649 O O . VAL A 1 87 ? 11.032 -12.230 -0.250 1.00 90.81 87 VAL A O 1
ATOM 652 N N . PRO A 1 88 ? 13.147 -12.161 -1.022 1.00 91.69 88 PRO A N 1
ATOM 653 C CA . PRO A 1 88 ? 13.744 -12.296 0.302 1.00 91.69 88 PRO A CA 1
ATOM 654 C C . PRO A 1 88 ? 13.569 -11.034 1.148 1.00 91.69 88 PRO A C 1
ATOM 656 O O . PRO A 1 88 ? 13.559 -11.118 2.373 1.00 91.69 88 PRO A O 1
ATOM 659 N N . LEU A 1 89 ? 13.420 -9.877 0.500 1.00 94.69 89 LEU A N 1
ATOM 660 C CA . LEU A 1 89 ? 13.213 -8.579 1.124 1.00 94.69 89 LEU A CA 1
ATOM 661 C C . LEU A 1 89 ? 12.273 -7.741 0.254 1.00 94.69 89 LEU A C 1
ATOM 663 O O . LEU A 1 89 ? 12.489 -7.617 -0.951 1.00 94.69 89 LEU A O 1
ATOM 667 N N . LEU A 1 90 ? 11.272 -7.139 0.886 1.00 93.38 90 LEU A N 1
ATOM 668 C CA . LEU A 1 90 ? 10.381 -6.148 0.302 1.00 93.38 90 LEU A CA 1
ATOM 669 C C . LEU A 1 90 ? 10.404 -4.896 1.172 1.00 93.38 90 LEU A C 1
ATOM 671 O O . LEU A 1 90 ? 10.334 -5.006 2.397 1.00 93.38 90 LEU A O 1
ATOM 675 N N . VAL A 1 91 ? 10.486 -3.727 0.538 1.00 93.56 91 VAL A N 1
ATOM 676 C CA . VAL A 1 91 ? 10.466 -2.422 1.208 1.00 93.56 91 VAL A CA 1
ATOM 677 C C . VAL A 1 91 ? 9.556 -1.476 0.431 1.00 93.56 91 VAL A C 1
ATOM 679 O O . VAL A 1 91 ? 9.679 -1.394 -0.793 1.00 93.56 91 VAL A O 1
ATOM 682 N N . ALA A 1 92 ? 8.670 -0.781 1.142 1.00 89.44 92 ALA A N 1
ATOM 683 C CA . ALA A 1 92 ? 7.757 0.233 0.621 1.00 89.44 92 ALA A CA 1
ATOM 684 C C . ALA A 1 92 ? 7.671 1.438 1.567 1.00 89.44 92 ALA A C 1
ATOM 686 O O . ALA A 1 92 ? 7.777 1.232 2.799 1.00 89.44 92 ALA A O 1
#

Secondary structure (DSSP, 8-state):
---------TT--SSSEEEEEE-TTSS-EEEEEE--HHHHHHHHTTTT--HHHHHHHHHHHHHHHHHHTT-SSS-----EEE-SSSSSEEE-